Protein AF-A0A8T5L914-F1 (afdb_monomer_lite)

Foldseek 3Di:
DWDAAPPPRDTDDDDDDDDQVLCCQQAPVNDSDHDHDPVSSQVSSVVVVPDDPDPPDDDD

Secondary structure (DSSP, 8-state):
--EE-TTT--EE-------HHHHHHH-TTSSS-----HHHHHHHHHHTSS--TT------

pLDDT: mean 82.69, std 13.79, range [50.97, 95.75]

Radius of gyration: 12.97 Å; chains: 1; bounding box: 42×21×30 Å

Sequence (60 aa):
MSCICQSCSKDYKIDINIPNYLWKKISPSKNEAGLLCPICIMERLEDLLEYNAFELIEIN

Structure (mmCIF, N/CA/C/O backbone):
data_AF-A0A8T5L914-F1
#
_entry.id   AF-A0A8T5L914-F1
#
loop_
_atom_site.group_PDB
_atom_site.id
_atom_site.type_symbol
_atom_site.label_atom_id
_atom_site.label_alt_id
_atom_site.label_comp_id
_atom_site.label_asym_id
_atom_site.label_entity_id
_atom_site.label_seq_id
_atom_site.pdbx_PDB_ins_code
_atom_site.Cartn_x
_atom_site.Cartn_y
_atom_site.Cartn_z
_atom_site.occupancy
_atom_site.B_iso_or_equiv
_atom_site.auth_seq_id
_atom_site.auth_comp_id
_atom_site.auth_asym_id
_atom_site.auth_atom_id
_atom_site.pdbx_PDB_model_num
ATOM 1 N N . MET A 1 1 ? 1.766 -0.365 -21.032 1.00 67.38 1 MET A N 1
ATOM 2 C CA . MET A 1 1 ? 2.612 -0.504 -19.830 1.00 67.38 1 MET A CA 1
ATOM 3 C C . MET A 1 1 ? 1.823 -1.291 -18.793 1.00 67.38 1 MET A C 1
ATOM 5 O O . MET A 1 1 ? 0.673 -0.931 -18.576 1.00 67.38 1 MET A O 1
ATOM 9 N N . SER A 1 2 ? 2.371 -2.366 -18.224 1.00 78.25 2 SER A N 1
ATOM 10 C CA . SER A 1 2 ? 1.871 -2.954 -16.970 1.00 78.25 2 SER A CA 1
ATOM 11 C C . SER A 1 2 ? 2.748 -2.474 -15.813 1.00 78.25 2 SER A C 1
ATOM 13 O O . SER A 1 2 ? 3.921 -2.164 -16.023 1.00 78.25 2 SER A O 1
ATOM 15 N N . CYS A 1 3 ? 2.170 -2.384 -14.619 1.00 89.06 3 CYS A N 1
ATOM 16 C CA . CYS A 1 3 ? 2.875 -2.081 -13.376 1.00 89.06 3 CYS A CA 1
ATOM 17 C C . CYS A 1 3 ? 2.908 -3.337 -12.499 1.00 89.06 3 CYS A C 1
ATOM 19 O O . CYS A 1 3 ? 1.976 -4.138 -12.546 1.00 89.06 3 CYS A O 1
ATOM 21 N N . ILE A 1 4 ? 3.947 -3.495 -11.676 1.00 95.12 4 ILE A N 1
ATOM 22 C CA . ILE A 1 4 ? 4.065 -4.613 -10.730 1.00 95.12 4 ILE A CA 1
ATOM 23 C C . ILE A 1 4 ? 3.702 -4.113 -9.333 1.00 95.12 4 ILE A C 1
ATOM 25 O O . ILE A 1 4 ? 4.298 -3.157 -8.835 1.00 95.12 4 ILE A O 1
ATOM 29 N N . CYS A 1 5 ? 2.723 -4.758 -8.694 1.00 94.88 5 CYS A N 1
ATOM 30 C CA . CYS A 1 5 ? 2.305 -4.415 -7.336 1.00 94.88 5 CYS A CA 1
ATOM 31 C C . CYS A 1 5 ? 3.409 -4.769 -6.335 1.00 94.88 5 CYS A C 1
ATOM 33 O O . CYS A 1 5 ? 3.846 -5.914 -6.263 1.00 94.88 5 CYS A O 1
ATOM 35 N N . GLN A 1 6 ? 3.818 -3.817 -5.501 1.00 95.06 6 GLN A N 1
ATOM 36 C CA . GLN A 1 6 ? 4.864 -4.019 -4.494 1.00 95.06 6 GLN A CA 1
ATOM 37 C C . GLN A 1 6 ? 4.390 -4.813 -3.268 1.00 95.06 6 GLN A C 1
ATOM 39 O O . GLN A 1 6 ? 5.212 -5.175 -2.434 1.00 95.06 6 GLN A O 1
ATOM 44 N N . SER A 1 7 ? 3.085 -5.086 -3.149 1.00 94.19 7 SER A N 1
ATOM 45 C CA . SER A 1 7 ? 2.523 -5.894 -2.058 1.00 94.19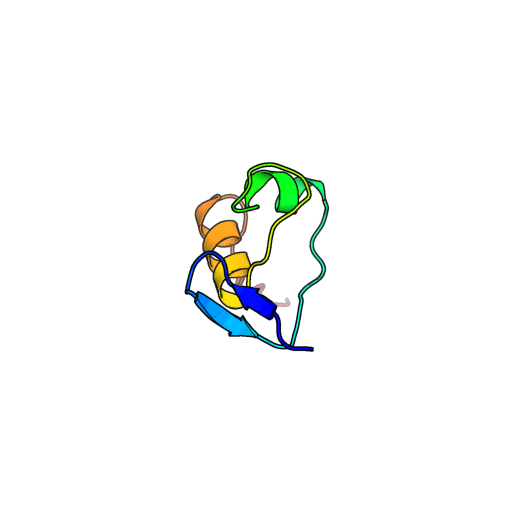 7 SER A CA 1
ATOM 46 C C . SER A 1 7 ? 2.366 -7.363 -2.449 1.00 94.19 7 SER A C 1
ATOM 48 O O . SER A 1 7 ? 2.801 -8.240 -1.715 1.00 94.19 7 SER A O 1
ATOM 50 N N . CYS A 1 8 ? 1.763 -7.644 -3.611 1.00 95.25 8 CYS A N 1
ATOM 51 C CA . CYS A 1 8 ? 1.453 -9.013 -4.044 1.00 95.25 8 CYS A CA 1
ATOM 52 C C . CYS A 1 8 ? 2.258 -9.492 -5.261 1.00 95.25 8 CYS A C 1
ATOM 54 O O . CYS A 1 8 ? 2.025 -10.600 -5.740 1.00 95.25 8 CYS A O 1
ATOM 56 N N . SER A 1 9 ? 3.160 -8.659 -5.792 1.00 95.56 9 SER A N 1
ATOM 57 C CA . SER A 1 9 ? 4.020 -8.946 -6.954 1.00 95.56 9 SER A CA 1
ATOM 58 C C . SER A 1 9 ? 3.281 -9.306 -8.249 1.00 95.56 9 SER A C 1
ATOM 60 O O . SER A 1 9 ? 3.905 -9.759 -9.205 1.00 95.56 9 SER A O 1
ATOM 62 N N . LYS A 1 10 ? 1.963 -9.087 -8.313 1.00 94.75 10 LYS A N 1
ATOM 63 C CA . LYS A 1 10 ? 1.158 -9.303 -9.520 1.00 94.75 10 LYS A CA 1
ATOM 64 C C . LYS A 1 10 ? 1.249 -8.101 -10.456 1.00 94.75 10 LYS A C 1
ATOM 66 O O . LYS A 1 10 ? 1.236 -6.953 -10.002 1.00 94.75 10 LYS A O 1
ATOM 71 N N . ASP A 1 11 ? 1.264 -8.380 -11.755 1.00 95.75 11 ASP A N 1
ATOM 72 C CA . ASP A 1 11 ? 1.063 -7.369 -12.787 1.00 95.75 11 ASP A CA 1
ATOM 73 C C . ASP A 1 11 ? -0.365 -6.823 -12.744 1.00 95.75 11 ASP A C 1
ATOM 75 O O . ASP A 1 11 ? -1.340 -7.566 -1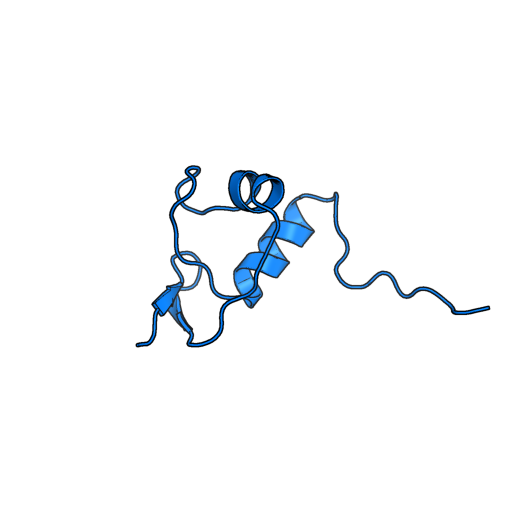2.602 1.00 95.75 11 ASP A O 1
ATOM 79 N N . TYR A 1 12 ? -0.499 -5.515 -12.930 1.00 92.38 12 TYR A N 1
ATOM 80 C CA . TYR A 1 12 ? -1.781 -4.846 -13.067 1.00 92.38 12 TYR A CA 1
ATOM 81 C C . TYR A 1 12 ? -1.714 -3.750 -14.135 1.00 92.38 12 TYR A C 1
ATOM 83 O O . TYR A 1 12 ? -0.651 -3.222 -14.468 1.00 92.38 12 TYR A O 1
ATOM 91 N N . LYS A 1 13 ? -2.869 -3.460 -14.738 1.00 91.25 13 LYS A N 1
ATOM 92 C CA . LYS A 1 13 ? -3.012 -2.486 -15.838 1.00 91.25 13 LYS A CA 1
ATOM 93 C C . LYS A 1 13 ? -3.954 -1.332 -15.506 1.00 91.25 13 LYS A C 1
ATOM 95 O O . LYS A 1 13 ? -4.000 -0.364 -16.253 1.00 91.25 13 LYS A O 1
ATOM 100 N N . ILE A 1 14 ? -4.726 -1.479 -14.434 1.00 86.19 14 ILE A N 1
ATOM 101 C CA . ILE A 1 14 ? -5.726 -0.514 -13.989 1.00 86.19 14 ILE A CA 1
ATOM 102 C C . ILE A 1 14 ? -5.287 0.074 -12.659 1.00 86.19 14 ILE A C 1
ATOM 104 O O . ILE A 1 14 ? -4.843 -0.662 -11.782 1.00 86.19 14 ILE A O 1
ATOM 108 N N . ASP A 1 15 ? -5.420 1.381 -12.523 1.00 83.56 15 ASP A N 1
ATOM 109 C CA . ASP A 1 15 ? -5.145 2.084 -11.279 1.00 83.56 15 ASP A CA 1
ATOM 110 C C . ASP A 1 15 ? -6.446 2.668 -10.729 1.00 83.56 15 ASP A C 1
ATOM 112 O O . ASP A 1 15 ? -7.420 2.837 -11.472 1.00 83.56 15 ASP A O 1
ATOM 116 N N . ILE A 1 16 ? -6.468 2.961 -9.435 1.00 87.69 16 ILE A N 1
ATOM 117 C CA . ILE A 1 16 ? -7.585 3.644 -8.793 1.00 87.69 16 ILE A CA 1
ATOM 118 C C . ILE A 1 16 ? -7.107 4.960 -8.198 1.00 87.69 16 ILE A C 1
ATOM 120 O O . ILE A 1 16 ? -6.111 5.028 -7.485 1.00 87.69 16 ILE A O 1
ATOM 124 N N . ASN A 1 17 ? -7.852 6.024 -8.482 1.00 87.12 17 ASN A N 1
ATOM 125 C CA . ASN A 1 17 ? -7.586 7.317 -7.876 1.00 87.12 17 ASN A CA 1
ATOM 126 C C . ASN A 1 17 ? -8.095 7.310 -6.439 1.00 87.12 17 ASN A C 1
ATOM 128 O O . ASN A 1 17 ? -9.285 7.103 -6.204 1.00 87.12 17 ASN A O 1
ATOM 132 N N . ILE A 1 18 ? -7.206 7.603 -5.495 1.00 87.31 18 ILE A N 1
ATOM 133 C CA . ILE A 1 18 ? -7.567 7.805 -4.095 1.00 87.31 18 ILE A CA 1
ATOM 134 C C . ILE A 1 18 ? -7.029 9.153 -3.594 1.00 87.31 18 ILE A C 1
ATOM 136 O O . ILE A 1 18 ? -6.012 9.636 -4.094 1.00 87.31 18 ILE A O 1
ATOM 140 N N . PRO A 1 19 ? -7.674 9.777 -2.595 1.00 89.19 19 PRO A N 1
ATOM 141 C CA . PRO A 1 19 ? -7.169 11.000 -1.983 1.00 89.19 19 PRO A CA 1
ATOM 142 C C . PRO A 1 19 ? -5.737 10.868 -1.442 1.00 89.19 19 PRO A C 1
ATOM 144 O O . PRO A 1 19 ? -5.397 9.885 -0.781 1.00 89.19 19 PRO A O 1
ATOM 147 N N . ASN A 1 20 ? -4.920 11.915 -1.616 1.00 89.62 20 ASN A N 1
ATOM 148 C CA . ASN A 1 20 ? -3.518 11.939 -1.166 1.00 89.62 20 ASN A CA 1
ATOM 149 C C . ASN A 1 20 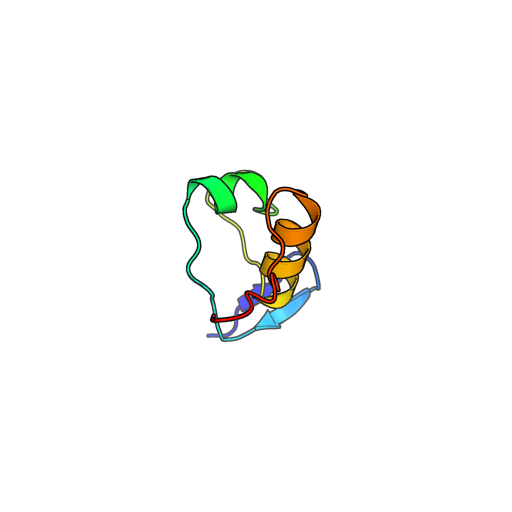? -3.352 11.620 0.327 1.00 89.62 20 ASN A C 1
ATOM 151 O O . ASN A 1 20 ? -2.372 10.989 0.720 1.00 89.62 20 ASN A O 1
ATOM 155 N N . TYR A 1 21 ? -4.295 12.054 1.171 1.00 88.31 21 TYR A N 1
ATOM 156 C CA . TYR A 1 21 ? -4.232 11.783 2.607 1.00 88.31 21 TYR A CA 1
ATOM 157 C C . TYR A 1 21 ? -4.406 10.290 2.927 1.00 88.31 21 TYR A C 1
ATOM 159 O O . TYR A 1 21 ? -3.785 9.811 3.871 1.00 88.31 21 TYR A O 1
ATOM 167 N N . LEU A 1 22 ? -5.187 9.547 2.131 1.00 89.56 22 LEU A N 1
ATOM 168 C CA . LEU A 1 22 ? -5.322 8.093 2.251 1.00 89.56 22 LEU A CA 1
ATOM 169 C C . LEU A 1 22 ? -4.100 7.380 1.691 1.00 89.56 22 LEU A C 1
ATOM 171 O O . LEU A 1 22 ? -3.540 6.521 2.368 1.00 89.56 22 LEU A O 1
ATOM 175 N N . TRP A 1 23 ? -3.622 7.790 0.514 1.00 91.81 23 TRP A N 1
ATOM 176 C CA . TRP A 1 23 ? -2.411 7.216 -0.079 1.00 91.81 23 TRP A CA 1
ATOM 177 C C . TRP A 1 23 ? -1.200 7.319 0.852 1.00 91.81 23 TRP A C 1
ATOM 179 O O . TRP A 1 23 ? -0.470 6.346 1.021 1.00 91.81 23 TRP A O 1
ATOM 189 N N . LYS A 1 24 ? -1.036 8.449 1.553 1.00 91.25 24 LYS A N 1
ATOM 190 C CA . LYS A 1 24 ? 0.009 8.616 2.579 1.00 91.25 24 LYS A CA 1
ATOM 191 C C . LYS A 1 24 ? -0.071 7.591 3.711 1.00 91.25 24 LYS A C 1
ATOM 193 O O . LYS A 1 24 ? 0.970 7.230 4.251 1.00 91.25 24 LYS A O 1
ATOM 198 N N . LYS A 1 25 ? -1.273 7.126 4.069 1.00 89.81 25 LYS A N 1
ATOM 199 C CA . LYS A 1 25 ? -1.469 6.098 5.101 1.00 89.81 25 LYS A CA 1
ATOM 200 C C . LYS A 1 25 ? -1.149 4.693 4.578 1.00 89.81 25 LYS A C 1
ATOM 202 O O . LYS A 1 25 ? -0.565 3.904 5.313 1.00 89.81 25 LYS A O 1
ATOM 207 N N . ILE A 1 26 ? -1.508 4.387 3.327 1.00 90.88 26 ILE A N 1
ATOM 208 C CA . ILE A 1 26 ? -1.452 3.015 2.790 1.00 90.88 26 ILE A CA 1
ATOM 209 C C . ILE A 1 26 ? -0.279 2.727 1.841 1.00 90.88 26 ILE A C 1
ATOM 211 O O . ILE A 1 26 ? -0.071 1.566 1.485 1.00 90.88 26 ILE A O 1
ATOM 215 N N . SER A 1 27 ? 0.488 3.732 1.408 1.00 92.38 27 SER A N 1
ATOM 216 C CA . SER A 1 27 ? 1.595 3.551 0.457 1.00 92.38 27 SER A CA 1
ATOM 217 C C . SER A 1 27 ? 2.658 2.571 0.990 1.00 92.38 27 SER A C 1
ATOM 219 O O . SER A 1 27 ? 3.059 2.653 2.156 1.00 92.38 27 SER A O 1
ATOM 221 N N . PRO A 1 28 ? 3.181 1.654 0.149 1.00 90.50 28 PRO A N 1
ATOM 222 C CA . PRO A 1 28 ? 4.216 0.701 0.550 1.00 90.50 28 PRO A CA 1
ATOM 223 C C . PRO A 1 28 ? 5.543 1.372 0.911 1.00 90.50 28 PRO A C 1
ATOM 225 O O . PRO A 1 28 ? 6.272 0.860 1.756 1.00 90.50 28 PRO A O 1
ATOM 228 N N . SER A 1 29 ? 5.856 2.518 0.311 1.00 87.00 29 SER A N 1
ATOM 229 C CA . SER A 1 29 ? 7.099 3.249 0.562 1.00 87.00 29 SER A CA 1
ATOM 230 C C . SER A 1 29 ? 6.958 4.332 1.631 1.00 87.00 29 SER A C 1
ATOM 232 O O . SER A 1 29 ? 7.934 5.028 1.908 1.00 87.00 29 SER A O 1
ATOM 234 N N . LYS A 1 30 ? 5.772 4.475 2.251 1.00 71.12 30 LYS A N 1
ATOM 235 C CA . LYS A 1 30 ? 5.459 5.495 3.277 1.00 71.12 30 LYS A CA 1
ATOM 236 C C . LYS A 1 30 ? 5.799 6.933 2.845 1.00 71.12 30 LYS A C 1
ATOM 238 O O . LYS A 1 30 ? 5.931 7.833 3.670 1.00 71.12 30 LYS A O 1
ATOM 243 N N . ASN A 1 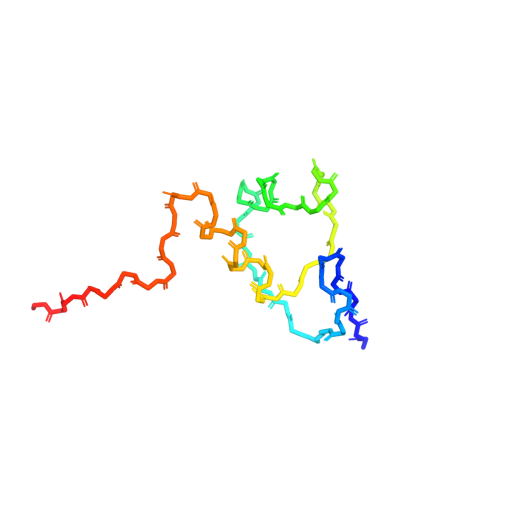31 ? 5.946 7.139 1.542 1.00 71.88 31 ASN A N 1
ATOM 244 C CA . ASN A 1 31 ? 6.133 8.409 0.860 1.00 71.88 31 ASN A CA 1
ATOM 245 C C . ASN A 1 31 ? 5.063 8.504 -0.245 1.00 71.88 31 ASN A C 1
ATOM 247 O O . ASN A 1 31 ? 4.308 7.560 -0.462 1.00 71.88 31 ASN A O 1
ATOM 251 N N . GLU A 1 32 ? 4.965 9.634 -0.947 1.00 78.12 32 GLU A N 1
ATOM 252 C CA . GLU A 1 32 ? 3.957 9.812 -2.011 1.00 78.12 32 GLU A CA 1
ATOM 253 C C . GLU A 1 32 ? 4.199 8.916 -3.249 1.00 78.12 32 GLU A C 1
ATOM 255 O O . GLU A 1 32 ? 3.410 8.946 -4.187 1.00 78.12 32 GLU A O 1
ATOM 260 N N . ALA A 1 33 ? 5.247 8.081 -3.252 1.00 82.00 33 ALA A N 1
ATOM 261 C CA . ALA A 1 33 ? 5.530 7.104 -4.300 1.00 82.00 33 ALA A CA 1
ATOM 262 C C . ALA A 1 33 ? 4.977 5.707 -3.948 1.00 82.00 33 ALA A C 1
ATOM 264 O O . ALA A 1 33 ? 4.393 5.503 -2.885 1.00 82.00 33 ALA A O 1
ATOM 265 N N . GLY A 1 34 ? 5.171 4.744 -4.851 1.00 89.69 34 GLY A N 1
ATOM 266 C CA . GLY A 1 34 ? 4.809 3.339 -4.658 1.00 89.69 34 GLY A CA 1
ATOM 267 C C . GLY A 1 34 ? 3.817 2.830 -5.702 1.00 89.69 34 GLY A C 1
ATOM 268 O O . GLY A 1 34 ? 3.133 3.609 -6.357 1.00 89.69 34 GLY A O 1
ATOM 269 N N . LEU A 1 35 ? 3.765 1.510 -5.871 1.00 92.31 35 LEU A N 1
ATOM 270 C CA . LEU A 1 35 ? 2.886 0.837 -6.828 1.00 92.31 35 LEU A CA 1
ATOM 271 C C . LEU A 1 35 ? 2.084 -0.247 -6.113 1.00 92.31 35 LEU A C 1
ATOM 273 O O . LEU A 1 35 ?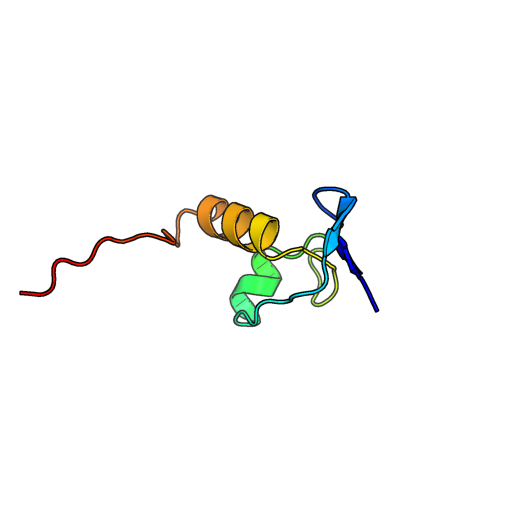 2.640 -1.249 -5.656 1.00 92.31 35 LEU A O 1
ATOM 277 N N . LEU A 1 36 ? 0.770 -0.054 -6.028 1.00 93.81 36 LEU A N 1
ATOM 278 C CA . LEU A 1 36 ? -0.176 -1.045 -5.529 1.00 93.81 36 LEU A CA 1
ATOM 279 C C . LEU A 1 36 ? -1.254 -1.289 -6.577 1.00 93.81 36 LEU A C 1
ATOM 281 O O . LEU A 1 36 ? -1.729 -0.356 -7.215 1.00 93.81 36 LEU A O 1
ATOM 285 N N . CYS A 1 37 ? -1.653 -2.548 -6.737 1.00 94.62 37 CYS A N 1
ATOM 286 C CA . CYS A 1 37 ? -2.840 -2.857 -7.521 1.00 94.62 37 CYS A CA 1
ATOM 287 C C . CYS A 1 37 ? -4.110 -2.477 -6.735 1.00 94.62 37 CYS A C 1
ATOM 289 O O . CYS A 1 37 ? -4.067 -2.428 -5.501 1.00 94.62 37 CYS A O 1
ATOM 291 N N . PRO A 1 38 ? -5.259 -2.295 -7.413 1.00 92.44 38 PRO A N 1
ATOM 292 C CA . PRO A 1 38 ? -6.504 -1.902 -6.753 1.00 92.44 38 PRO A CA 1
ATOM 293 C C . PRO A 1 38 ? -6.925 -2.820 -5.603 1.00 92.44 38 PRO A C 1
ATOM 295 O O . PRO A 1 38 ? -7.383 -2.333 -4.580 1.00 92.44 38 PRO A O 1
ATOM 298 N N . ILE A 1 39 ? -6.706 -4.134 -5.726 1.00 93.19 39 ILE A N 1
ATOM 299 C CA . ILE A 1 39 ? -7.042 -5.100 -4.668 1.00 93.19 39 ILE A CA 1
ATOM 300 C C . ILE A 1 39 ? -6.255 -4.794 -3.388 1.00 93.19 39 ILE A C 1
ATOM 302 O O . ILE A 1 39 ? -6.850 -4.608 -2.336 1.00 93.19 39 ILE A O 1
ATOM 306 N N . CYS A 1 40 ? -4.930 -4.649 -3.487 1.00 93.25 40 CYS A N 1
ATOM 307 C CA . CYS A 1 40 ? -4.098 -4.355 -2.319 1.00 93.25 40 CYS A CA 1
ATOM 308 C C . CYS A 1 40 ? -4.318 -2.941 -1.764 1.00 93.25 40 CYS A C 1
ATOM 310 O O . CYS A 1 40 ? -4.030 -2.700 -0.596 1.00 93.25 40 CYS A O 1
ATOM 312 N N . ILE A 1 41 ? -4.788 -1.995 -2.584 1.00 92.19 41 ILE A N 1
ATOM 313 C CA . ILE A 1 41 ? -5.225 -0.684 -2.092 1.00 92.19 41 ILE A CA 1
ATOM 314 C C . ILE A 1 41 ? -6.461 -0.857 -1.208 1.00 92.19 41 ILE A C 1
ATOM 316 O O . ILE A 1 41 ? -6.460 -0.353 -0.091 1.00 92.19 41 ILE A O 1
ATOM 320 N N . MET A 1 42 ? -7.474 -1.591 -1.676 1.00 91.19 42 MET A N 1
ATOM 321 C CA . MET A 1 42 ? -8.707 -1.823 -0.918 1.00 91.19 42 MET A CA 1
ATOM 322 C C . MET A 1 42 ? -8.443 -2.582 0.383 1.00 91.19 42 MET A C 1
ATOM 324 O O . MET A 1 42 ? -8.853 -2.104 1.433 1.00 91.19 42 MET A O 1
ATOM 328 N N . GLU A 1 43 ? -7.669 -3.671 0.338 1.00 91.56 43 GLU A N 1
ATOM 329 C CA . GLU A 1 43 ? -7.274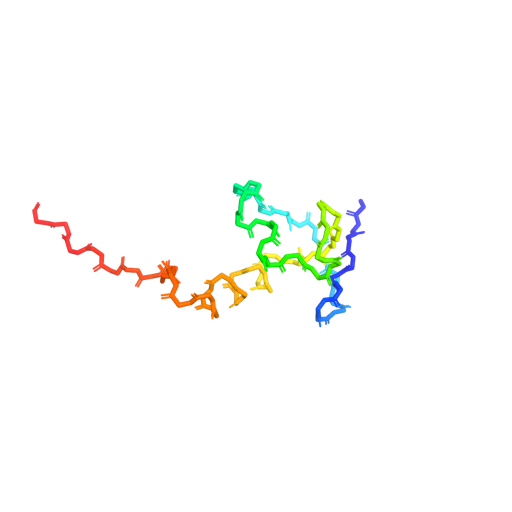 -4.433 1.536 1.00 91.56 43 GLU A CA 1
ATOM 330 C C . GLU A 1 43 ? -6.618 -3.521 2.588 1.00 91.56 43 GLU A C 1
ATOM 332 O O . GLU A 1 43 ? -7.001 -3.521 3.753 1.00 91.56 43 GLU A O 1
ATOM 337 N N . ARG A 1 44 ? -5.680 -2.657 2.172 1.00 91.50 44 ARG A N 1
ATOM 338 C CA . ARG A 1 44 ? -5.024 -1.720 3.099 1.00 91.50 44 ARG A CA 1
ATOM 339 C C . ARG A 1 44 ? -5.949 -0.622 3.612 1.00 91.50 44 ARG A C 1
ATOM 341 O O . ARG A 1 44 ? -5.719 -0.120 4.706 1.00 91.50 44 ARG A O 1
ATOM 348 N N . LEU A 1 45 ? -6.927 -0.184 2.820 1.00 89.56 45 LEU A N 1
ATOM 349 C CA . LEU A 1 45 ? -7.920 0.796 3.264 1.00 89.56 45 LEU A CA 1
ATOM 350 C C . LEU A 1 45 ? -8.860 0.187 4.309 1.00 89.56 45 LEU A C 1
ATOM 352 O O . LEU A 1 45 ? -9.162 0.855 5.295 1.00 89.56 45 LEU A O 1
ATOM 356 N N . GLU A 1 46 ? -9.264 -1.069 4.123 1.00 86.81 46 GLU A N 1
ATOM 357 C CA . GLU A 1 46 ? -10.066 -1.833 5.087 1.00 86.81 46 GLU A CA 1
ATOM 358 C C . GLU A 1 46 ? -9.289 -2.074 6.394 1.00 86.81 46 GLU A C 1
ATOM 360 O O . GLU A 1 46 ? -9.830 -1.870 7.483 1.00 86.81 46 GLU A O 1
ATOM 365 N N . ASP A 1 47 ? -7.988 -2.379 6.304 1.00 87.75 47 ASP A N 1
ATOM 366 C CA . ASP A 1 47 ? -7.096 -2.541 7.465 1.00 87.75 47 ASP A CA 1
ATOM 367 C C . ASP A 1 47 ? -6.948 -1.265 8.315 1.00 87.75 47 ASP A C 1
ATOM 369 O O . ASP A 1 47 ? -6.604 -1.344 9.497 1.00 87.75 47 ASP A O 1
ATOM 373 N N . LEU A 1 48 ? -7.206 -0.075 7.755 1.00 83.31 48 LEU A N 1
ATOM 374 C CA . LEU A 1 48 ? -7.184 1.171 8.530 1.00 83.31 48 LEU A CA 1
ATOM 375 C C . LEU A 1 48 ? -8.352 1.276 9.525 1.00 83.31 48 LEU A C 1
ATOM 377 O O . LEU A 1 48 ? -8.362 2.228 10.303 1.00 83.31 48 LEU A O 1
ATOM 381 N N . LEU A 1 49 ? -9.321 0.346 9.512 1.00 66.50 49 LEU A N 1
ATOM 382 C CA . LEU A 1 49 ? -10.513 0.304 10.381 1.00 66.50 49 LEU A CA 1
ATOM 383 C C . LEU A 1 49 ? -11.380 1.586 10.350 1.00 66.50 49 LEU A C 1
ATOM 385 O O . LEU A 1 49 ? -12.319 1.722 11.129 1.00 66.50 49 LEU A O 1
ATOM 389 N N . GLU A 1 50 ? -11.077 2.517 9.442 1.00 62.12 50 GLU A N 1
ATOM 390 C CA . GLU A 1 50 ? -11.788 3.780 9.206 1.00 62.12 50 GLU A CA 1
ATOM 391 C C . GLU A 1 50 ? -12.707 3.704 7.969 1.00 62.12 50 GLU A C 1
ATOM 393 O O . GLU A 1 50 ? -13.512 4.609 7.757 1.00 62.12 50 GLU A O 1
ATOM 398 N N . TYR A 1 51 ? -12.590 2.657 7.139 1.00 58.31 51 TYR A N 1
ATOM 399 C CA . TYR A 1 51 ? -13.301 2.536 5.862 1.00 58.31 51 TYR A CA 1
ATOM 400 C C . TYR A 1 51 ? -13.781 1.097 5.644 1.00 58.31 51 TYR A C 1
ATOM 402 O O . TYR A 1 51 ? -12.975 0.178 5.545 1.00 58.31 51 TYR A O 1
ATOM 410 N N . ASN A 1 52 ? -15.095 0.903 5.531 1.00 58.09 52 ASN A N 1
ATOM 411 C CA . ASN A 1 52 ? -15.689 -0.319 4.993 1.00 58.09 52 ASN A CA 1
ATOM 412 C C . ASN A 1 52 ? -16.047 -0.045 3.523 1.00 58.09 52 ASN A C 1
ATOM 414 O O . ASN A 1 52 ? -16.867 0.827 3.239 1.00 58.09 52 ASN A O 1
ATOM 418 N N . ALA A 1 53 ? -15.438 -0.773 2.584 1.00 54.84 53 ALA A N 1
ATOM 419 C CA . ALA A 1 53 ? -15.727 -0.655 1.151 1.00 54.84 53 ALA A CA 1
ATOM 420 C C . ALA A 1 53 ? -17.174 -1.042 0.770 1.00 54.84 53 ALA A C 1
ATOM 422 O O . ALA A 1 53 ? -17.630 -0.757 -0.337 1.00 54.84 53 ALA A O 1
ATOM 423 N N . PHE A 1 54 ? -17.891 -1.676 1.696 1.00 55.81 54 PHE A N 1
ATOM 424 C CA . PHE A 1 54 ? -19.231 -2.222 1.568 1.00 55.81 54 PHE A CA 1
ATOM 425 C C . PHE A 1 54 ? -20.075 -1.870 2.804 1.00 55.81 54 PHE A C 1
ATOM 427 O O . PHE A 1 54 ? -20.548 -2.751 3.527 1.00 55.81 54 PHE A O 1
ATOM 434 N N . GLU A 1 55 ? -20.300 -0.583 3.078 1.00 57.69 55 GLU A N 1
ATOM 435 C CA . GLU A 1 55 ? -21.512 -0.231 3.824 1.00 57.69 55 GLU A CA 1
ATOM 436 C C . GLU A 1 55 ? -22.712 -0.411 2.888 1.00 57.69 55 GLU A C 1
ATOM 438 O O . GLU A 1 55 ? -22.941 0.372 1.966 1.00 57.69 55 GLU A O 1
ATOM 443 N N . LEU A 1 56 ? -23.469 -1.490 3.102 1.00 53.28 56 LEU A N 1
ATOM 444 C CA . LEU A 1 56 ? -24.812 -1.636 2.549 1.00 53.28 56 LEU A CA 1
ATOM 445 C C . LEU A 1 56 ? -25.693 -0.545 3.166 1.00 53.28 56 LEU A C 1
ATOM 447 O O . LEU A 1 56 ? -26.226 -0.708 4.260 1.00 53.28 56 LEU A O 1
ATOM 451 N N . ILE A 1 57 ? -25.827 0.578 2.470 1.00 62.44 57 ILE A N 1
ATOM 452 C CA . ILE A 1 57 ? -26.837 1.589 2.779 1.00 62.44 57 ILE A CA 1
ATOM 453 C C . ILE A 1 57 ? -28.177 1.114 2.216 1.00 62.44 57 ILE A C 1
ATOM 455 O O . ILE A 1 57 ? -28.352 1.029 0.999 1.00 62.44 57 ILE A O 1
ATOM 459 N N . GLU A 1 58 ? -29.126 0.799 3.100 1.00 54.91 58 GLU A N 1
ATOM 460 C CA . GLU A 1 58 ? -30.530 0.664 2.713 1.00 54.91 58 GLU A CA 1
ATOM 461 C C . GLU A 1 58 ? -31.038 2.034 2.255 1.00 54.91 58 GLU A C 1
ATOM 463 O O . GLU A 1 58 ? -31.057 3.004 3.016 1.00 54.91 58 GLU A O 1
ATOM 468 N N . ILE A 1 59 ? -31.419 2.123 0.981 1.00 58.91 59 ILE A N 1
ATOM 469 C CA . ILE A 1 59 ? -32.074 3.305 0.428 1.00 58.91 59 ILE A CA 1
ATOM 470 C C . ILE A 1 59 ? -33.539 3.234 0.876 1.00 58.91 59 ILE A C 1
ATOM 472 O O . ILE A 1 59 ? -34.307 2.456 0.310 1.00 58.91 59 ILE A O 1
ATOM 476 N N . ASN A 1 60 ? -33.892 3.998 1.915 1.00 50.97 60 ASN A N 1
ATOM 477 C CA . ASN A 1 60 ? -35.287 4.254 2.299 1.00 50.97 60 ASN A CA 1
ATOM 478 C C . ASN A 1 60 ? -35.937 5.280 1.366 1.00 50.97 60 ASN A C 1
ATOM 480 O O . ASN A 1 60 ? -35.274 6.303 1.074 1.00 50.97 60 ASN A O 1
#